Protein AF-A0A438CCK6-F1 (afdb_monomer_lite)

pLDDT: mean 87.83, std 14.02, range [34.91, 97.75]

Organism: Vitis vinifera (NCBI:txid29760)

Foldseek 3Di:
DDDDPPDPPCPVVVVVVVVVVVVVVVVVVVVVVVVVVVVVVVLVVDPVSVVLVVVQFDDWDWDDDPPDRDIDTHTDGPDCPPVNSVVRCCVPPCVVPNDDPDDDDDDDD

Radius of gyration: 23.57 Å; chains: 1; bounding box: 80×26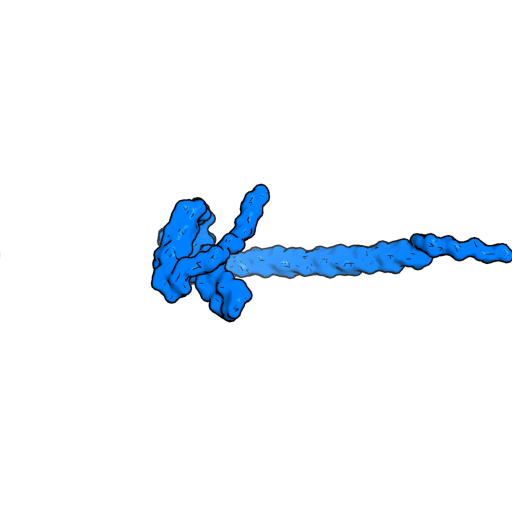×36 Å

InterPro domains:
  IPR012337 Ribonuclease H-like superfamily [SSF53098] (46-108)
  IPR036397 Ribonuclease H superfamily [G3DSA:3.30.420.10] (41-109)

Secondary structure (DSSP, 8-state):
-----TTSTTHHHHHHHHHHHHHHHHHHHHHHHHHHHHHHHHHHH-HHHHHHHHTTEEEEEEEE-TTSS-EEEEEEESS--HHHHHHHIIIIIIHHH---S----PPP-

Sequence (109 aa):
MWIHRADMYNQVANALSWKELTEFVGSLSRVVAYLIVRVKQEALQDFAYNKLVEQGYQSVLVVVGRFSKYAVFILAPHECFVEEAARLFFSKVVKHFGIPEDVVSDKDS

Struc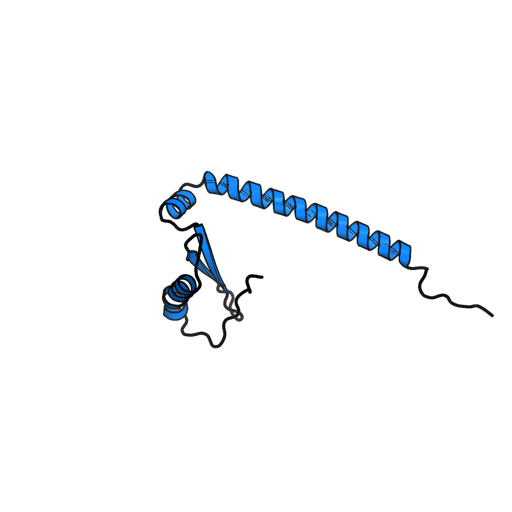ture (mmCIF, N/CA/C/O backbone):
data_AF-A0A438CCK6-F1
#
_entry.id   AF-A0A438CCK6-F1
#
loop_
_atom_site.group_PDB
_atom_site.id
_atom_site.type_symbol
_atom_site.label_atom_id
_atom_site.label_alt_id
_atom_site.label_comp_id
_atom_site.label_asym_id
_atom_site.label_entity_id
_atom_site.label_seq_id
_atom_site.pdbx_PDB_ins_code
_atom_site.Cartn_x
_atom_site.Cartn_y
_atom_site.Cartn_z
_atom_site.occupancy
_atom_site.B_iso_or_equiv
_atom_site.auth_seq_id
_atom_site.auth_comp_id
_atom_site.auth_asym_id
_atom_site.auth_atom_id
_atom_site.pdbx_PDB_model_num
ATOM 1 N N . MET A 1 1 ? 65.109 -4.412 -4.271 1.00 40.16 1 MET A N 1
ATOM 2 C CA . MET A 1 1 ? 64.060 -5.394 -3.932 1.00 40.16 1 MET A CA 1
ATOM 3 C C . MET A 1 1 ? 63.041 -4.688 -3.049 1.00 40.16 1 MET A C 1
ATOM 5 O O . MET A 1 1 ? 63.305 -4.506 -1.872 1.00 40.16 1 MET A O 1
ATOM 9 N N . TRP A 1 2 ? 61.947 -4.197 -3.634 1.00 34.91 2 TRP A N 1
ATOM 10 C CA . TRP A 1 2 ? 60.827 -3.584 -2.912 1.00 34.91 2 TRP A CA 1
ATOM 11 C C . TRP A 1 2 ? 59.600 -4.456 -3.165 1.00 34.91 2 TRP A C 1
ATOM 13 O O . TRP A 1 2 ? 59.241 -4.676 -4.318 1.00 34.91 2 TRP A O 1
ATOM 23 N N . ILE A 1 3 ? 59.009 -5.008 -2.106 1.00 46.62 3 ILE A N 1
ATOM 24 C CA . ILE A 1 3 ? 57.815 -5.853 -2.200 1.00 46.62 3 ILE A CA 1
ATOM 25 C C . ILE A 1 3 ? 56.599 -4.954 -1.976 1.00 46.62 3 ILE A C 1
ATOM 27 O O . ILE A 1 3 ? 56.407 -4.427 -0.880 1.00 46.62 3 ILE A O 1
ATOM 31 N N . HIS A 1 4 ? 55.784 -4.770 -3.012 1.00 46.66 4 HIS A N 1
ATOM 32 C CA . HIS A 1 4 ? 54.526 -4.036 -2.921 1.00 46.66 4 HIS A CA 1
ATOM 33 C C . HIS A 1 4 ? 53.466 -4.953 -2.286 1.00 46.66 4 HIS A C 1
ATOM 35 O O . HIS A 1 4 ? 52.977 -5.876 -2.931 1.00 46.66 4 HIS A O 1
ATOM 41 N N . ARG A 1 5 ? 53.112 -4.727 -1.013 1.00 53.38 5 ARG A N 1
ATOM 42 C CA . ARG A 1 5 ? 51.916 -5.333 -0.398 1.00 53.38 5 ARG A CA 1
ATOM 43 C C . ARG A 1 5 ? 50.702 -4.457 -0.708 1.00 53.38 5 ARG A C 1
ATOM 45 O O . ARG A 1 5 ? 50.386 -3.541 0.047 1.00 53.38 5 ARG A O 1
ATOM 52 N N . ALA A 1 6 ? 50.060 -4.703 -1.846 1.00 52.44 6 ALA A N 1
ATOM 53 C CA . ALA A 1 6 ? 48.694 -4.242 -2.077 1.00 52.44 6 ALA A CA 1
ATOM 54 C C . ALA A 1 6 ? 47.780 -5.064 -1.154 1.00 52.44 6 ALA A C 1
ATOM 56 O O . ALA A 1 6 ? 47.882 -6.280 -1.207 1.00 52.44 6 ALA A O 1
ATOM 57 N N . ASP A 1 7 ? 47.060 -4.408 -0.231 1.00 55.75 7 ASP A N 1
ATOM 58 C CA . ASP A 1 7 ? 45.849 -4.889 0.493 1.00 55.75 7 ASP A CA 1
ATOM 59 C C . ASP A 1 7 ? 45.739 -4.362 1.939 1.00 55.75 7 ASP A C 1
ATOM 61 O O . ASP A 1 7 ? 44.665 -4.403 2.540 1.00 55.75 7 ASP A O 1
ATOM 65 N N . MET A 1 8 ? 46.809 -3.809 2.527 1.00 54.22 8 MET A N 1
ATOM 66 C CA . MET A 1 8 ? 46.763 -3.294 3.912 1.00 54.22 8 MET A CA 1
ATOM 67 C C . MET A 1 8 ? 46.449 -1.796 4.029 1.00 54.22 8 MET A C 1
ATOM 69 O O . MET A 1 8 ? 45.893 -1.368 5.037 1.00 54.22 8 MET A O 1
ATOM 73 N N . TYR A 1 9 ? 46.757 -0.994 3.007 1.00 55.47 9 TYR A N 1
ATOM 74 C CA . TYR A 1 9 ? 46.634 0.469 3.081 1.00 55.47 9 TYR A CA 1
ATOM 75 C C . TYR A 1 9 ? 45.185 0.989 3.107 1.00 55.47 9 TYR A C 1
ATOM 77 O O . TYR A 1 9 ? 44.946 2.079 3.615 1.00 55.47 9 TYR A O 1
ATOM 85 N N . ASN A 1 10 ? 44.205 0.196 2.659 1.00 65.44 10 ASN A N 1
ATOM 86 C CA . ASN A 1 10 ? 42.807 0.634 2.549 1.00 65.44 10 ASN A CA 1
ATOM 87 C C . ASN A 1 10 ? 41.884 0.053 3.630 1.00 65.44 10 ASN A C 1
ATOM 89 O O . ASN A 1 10 ? 40.690 0.328 3.615 1.00 65.44 10 ASN A O 1
ATOM 93 N N . GLN A 1 11 ? 42.396 -0.727 4.589 1.00 74.38 11 GLN A N 1
ATOM 94 C CA . GLN A 1 11 ? 41.542 -1.349 5.613 1.00 74.38 11 GLN A CA 1
ATOM 95 C C . GLN A 1 11 ? 40.922 -0.314 6.557 1.00 74.38 11 GLN A C 1
ATOM 97 O O . GLN A 1 11 ? 39.734 -0.390 6.857 1.00 74.38 11 GLN A O 1
ATOM 102 N N . VAL A 1 12 ? 41.702 0.687 6.975 1.00 72.56 12 VAL A N 1
ATOM 103 C CA . VAL A 1 12 ? 41.219 1.775 7.840 1.00 72.56 12 VAL A CA 1
ATOM 104 C C . VAL A 1 12 ? 40.240 2.676 7.086 1.00 72.56 12 VAL A C 1
ATOM 106 O O . VAL A 1 12 ? 39.195 3.020 7.629 1.00 72.56 12 VAL A O 1
ATOM 109 N N . ALA A 1 13 ? 40.532 2.997 5.820 1.00 73.38 13 ALA A N 1
ATOM 110 C CA . ALA A 1 13 ? 39.633 3.767 4.960 1.00 73.38 13 ALA A CA 1
ATOM 111 C C . ALA A 1 13 ? 38.299 3.034 4.723 1.00 73.38 13 ALA A C 1
ATOM 113 O O . ALA A 1 13 ? 37.235 3.633 4.856 1.00 73.38 13 ALA A O 1
ATOM 114 N N . ASN A 1 14 ? 38.344 1.722 4.470 1.00 81.00 14 ASN A N 1
ATOM 115 C CA . ASN A 1 14 ? 37.147 0.893 4.343 1.00 81.00 14 ASN A CA 1
ATOM 116 C C . ASN A 1 14 ? 36.365 0.838 5.664 1.00 81.00 14 ASN A C 1
ATOM 118 O O . ASN A 1 14 ? 35.153 1.017 5.653 1.00 81.00 14 ASN A O 1
ATOM 122 N N . ALA A 1 15 ? 37.028 0.629 6.806 1.00 80.06 15 ALA A N 1
ATOM 123 C CA . ALA A 1 15 ? 36.367 0.583 8.113 1.00 80.06 15 ALA A CA 1
ATOM 124 C C . ALA A 1 15 ? 35.697 1.918 8.485 1.00 80.06 15 ALA A C 1
ATOM 126 O O . ALA A 1 15 ? 34.586 1.919 9.015 1.00 80.06 15 ALA A O 1
ATOM 127 N N . LEU A 1 16 ? 36.343 3.048 8.175 1.00 81.12 16 LEU A N 1
ATOM 128 C CA . LEU A 1 16 ? 35.767 4.387 8.331 1.00 81.12 16 LEU A CA 1
ATOM 129 C C . LEU A 1 16 ? 34.539 4.568 7.432 1.00 81.12 16 LEU A C 1
ATOM 131 O O . LEU A 1 16 ? 33.485 4.943 7.935 1.00 81.12 16 LEU A O 1
ATOM 135 N N . SER A 1 17 ? 34.633 4.196 6.152 1.00 88.81 17 SER A N 1
ATOM 136 C CA . SER A 1 17 ? 33.505 4.255 5.213 1.00 88.81 17 SER A CA 1
ATOM 137 C C . SER A 1 17 ? 32.318 3.394 5.669 1.00 88.81 17 SER A C 1
ATOM 139 O O . SER A 1 17 ? 31.174 3.845 5.649 1.00 88.81 17 SER A O 1
ATOM 141 N N . TRP A 1 18 ? 32.565 2.178 6.165 1.00 87.25 18 TRP A N 1
ATOM 142 C CA . TRP A 1 18 ? 31.513 1.317 6.717 1.00 87.25 18 TRP A CA 1
ATOM 143 C C . TRP A 1 18 ? 30.879 1.888 7.986 1.00 87.25 18 TRP A C 1
ATOM 145 O O . TRP A 1 18 ? 29.669 1.750 8.181 1.00 87.25 18 TRP A O 1
ATOM 155 N N . LYS A 1 19 ? 31.666 2.539 8.847 1.00 92.06 19 LYS A N 1
ATOM 156 C CA . LYS A 1 19 ? 31.151 3.212 10.043 1.00 92.06 19 LYS A CA 1
ATOM 157 C C . LYS A 1 19 ? 30.233 4.376 9.665 1.00 92.06 19 LYS A C 1
ATOM 159 O O . LYS A 1 19 ? 29.123 4.444 10.182 1.00 92.06 19 LYS A O 1
ATOM 164 N N . GLU A 1 20 ? 30.653 5.221 8.726 1.00 92.88 20 GLU A N 1
ATOM 165 C CA . GLU A 1 20 ? 29.844 6.329 8.201 1.00 92.88 20 GLU A CA 1
ATOM 166 C C . GLU A 1 20 ? 28.539 5.824 7.568 1.00 92.88 20 GLU A C 1
ATOM 168 O O . GLU A 1 20 ? 27.463 6.340 7.872 1.00 92.88 20 GLU A O 1
ATOM 173 N N . LEU A 1 21 ? 28.603 4.761 6.755 1.00 93.62 21 LEU A N 1
ATOM 174 C CA . LEU A 1 21 ? 27.414 4.116 6.188 1.00 93.62 21 LEU A CA 1
ATOM 175 C C . LEU A 1 21 ? 26.477 3.585 7.276 1.00 93.62 21 LEU A C 1
ATOM 177 O O . LEU A 1 21 ? 25.264 3.760 7.184 1.00 93.62 21 LEU A O 1
ATOM 181 N N . THR A 1 22 ? 27.021 2.964 8.322 1.00 94.31 22 THR A N 1
ATOM 182 C CA . THR A 1 22 ? 26.226 2.417 9.429 1.00 94.31 22 THR A CA 1
ATOM 183 C C . THR A 1 22 ? 25.557 3.528 10.239 1.00 94.31 22 THR A C 1
ATOM 185 O O . THR A 1 22 ? 24.381 3.419 10.580 1.00 94.31 22 THR A O 1
ATOM 188 N N . GLU A 1 23 ? 26.265 4.625 10.516 1.00 95.62 23 GLU A N 1
ATOM 189 C CA . GLU A 1 23 ? 25.711 5.801 11.198 1.00 95.62 23 GLU A CA 1
ATOM 190 C C . GLU A 1 23 ? 24.618 6.481 10.363 1.00 95.62 23 GLU A C 1
ATOM 192 O O . GLU A 1 23 ? 23.572 6.872 10.897 1.00 95.62 23 GLU A O 1
ATOM 197 N N . PHE A 1 24 ? 24.819 6.568 9.047 1.00 95.31 24 PHE A N 1
ATOM 198 C CA . PHE A 1 24 ? 23.831 7.095 8.113 1.00 95.31 24 PHE A CA 1
ATOM 199 C C . PHE A 1 24 ? 22.577 6.219 8.063 1.00 95.31 24 PHE A C 1
ATOM 201 O O . PHE A 1 24 ? 21.468 6.718 8.265 1.00 95.31 24 PHE A O 1
ATOM 208 N N . VAL A 1 25 ? 22.738 4.906 7.876 1.00 96.38 25 VAL A N 1
ATOM 209 C CA . VAL A 1 25 ? 21.629 3.940 7.883 1.00 96.38 25 VAL A CA 1
ATOM 210 C C . VAL A 1 25 ? 20.909 3.953 9.230 1.00 96.38 25 VAL A C 1
ATOM 212 O O . VAL A 1 25 ? 19.679 3.938 9.262 1.00 96.38 25 VAL A O 1
ATOM 215 N N . GLY A 1 26 ? 21.636 4.046 10.345 1.00 96.88 26 GLY A N 1
ATOM 216 C CA . GLY A 1 26 ? 21.052 4.162 11.681 1.00 96.88 26 GLY A CA 1
ATOM 217 C C . GLY A 1 26 ? 20.230 5.442 11.850 1.00 96.88 26 GLY A C 1
ATOM 218 O O . GLY A 1 26 ? 19.109 5.403 12.361 1.00 96.88 26 GLY A O 1
ATOM 219 N N . SER A 1 27 ? 20.741 6.573 11.363 1.00 96.69 27 SER A N 1
ATOM 220 C CA . SER A 1 27 ? 20.024 7.852 11.373 1.00 96.69 27 SER A CA 1
ATOM 221 C C . SER A 1 27 ? 18.767 7.805 10.504 1.00 96.69 27 SER A C 1
ATOM 223 O O . SER A 1 27 ? 17.692 8.191 10.966 1.00 96.69 27 SER A O 1
ATOM 225 N N . LEU A 1 28 ? 18.862 7.257 9.288 1.00 97.12 28 LEU A N 1
ATOM 226 C CA . LEU A 1 28 ? 17.708 7.044 8.414 1.00 97.12 28 LEU A CA 1
ATOM 227 C C . LEU A 1 28 ? 16.674 6.121 9.057 1.00 97.12 28 LEU A C 1
ATOM 229 O O . LEU A 1 28 ? 15.490 6.441 9.057 1.00 97.12 28 LEU A O 1
ATOM 233 N N . SER A 1 29 ? 17.112 5.020 9.665 1.00 97.12 29 SER A N 1
ATOM 234 C CA . SER A 1 29 ? 16.224 4.064 10.334 1.00 97.12 29 SER A CA 1
ATOM 235 C C . SER A 1 29 ? 15.428 4.732 11.454 1.00 97.12 29 SER A C 1
ATOM 237 O O . SER A 1 29 ? 14.230 4.492 11.591 1.00 97.12 29 SER A O 1
ATOM 239 N N . ARG A 1 30 ? 16.057 5.636 12.219 1.00 97.75 30 ARG A N 1
ATOM 240 C CA . ARG A 1 30 ? 15.370 6.430 13.250 1.00 97.75 30 ARG A CA 1
ATOM 241 C C . ARG A 1 30 ? 14.335 7.375 12.653 1.00 97.75 30 ARG A C 1
ATOM 243 O O . ARG A 1 30 ? 13.235 7.462 13.191 1.00 97.75 30 ARG A O 1
ATOM 250 N N . VAL A 1 31 ? 14.669 8.067 11.564 1.00 97.31 31 VAL A N 1
ATOM 251 C CA . VAL A 1 31 ? 13.728 8.962 10.871 1.00 97.31 31 VAL A CA 1
ATOM 252 C C . VAL A 1 31 ? 12.540 8.172 10.329 1.00 97.31 31 VAL A C 1
ATOM 254 O O 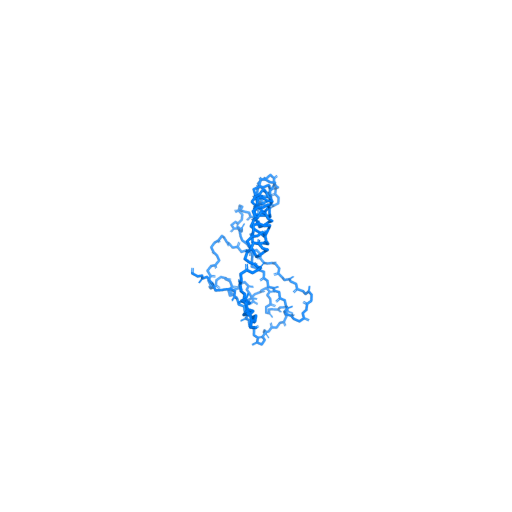. VAL A 1 31 ? 11.401 8.560 10.566 1.00 97.31 31 VAL A O 1
ATOM 257 N N . VAL A 1 32 ? 12.783 7.035 9.674 1.00 97.00 32 VAL A N 1
ATOM 258 C CA . VAL A 1 32 ? 11.727 6.159 9.149 1.00 97.00 32 VAL A CA 1
ATOM 259 C C . VAL A 1 32 ? 10.833 5.652 10.277 1.00 97.00 32 VAL A C 1
ATOM 261 O O . VAL A 1 32 ? 9.617 5.810 10.203 1.00 97.00 32 VAL A O 1
ATOM 264 N N . ALA A 1 33 ? 11.411 5.114 11.354 1.00 97.25 33 ALA A N 1
ATOM 265 C CA . ALA A 1 33 ? 10.644 4.635 12.501 1.00 97.25 33 ALA A CA 1
ATOM 266 C C . ALA A 1 33 ? 9.810 5.758 13.139 1.00 97.25 33 ALA A C 1
ATOM 268 O O . ALA A 1 33 ? 8.628 5.567 13.429 1.00 97.25 33 ALA A O 1
ATOM 269 N N . TYR A 1 34 ? 10.398 6.945 13.306 1.00 97.12 34 TYR A N 1
ATOM 270 C CA . TYR A 1 34 ? 9.695 8.118 13.815 1.00 97.12 34 TYR A CA 1
ATOM 271 C C . TYR A 1 34 ? 8.512 8.499 12.920 1.00 97.12 34 TYR A C 1
ATOM 273 O O . TYR A 1 34 ? 7.398 8.672 13.416 1.00 97.12 34 TYR A O 1
ATOM 281 N N . LEU A 1 35 ? 8.728 8.587 11.605 1.00 97.25 35 LEU A N 1
ATOM 282 C CA . LEU A 1 35 ? 7.680 8.935 10.649 1.00 97.25 35 LEU A CA 1
ATOM 283 C C . LEU A 1 35 ? 6.554 7.901 10.647 1.00 97.25 35 LEU A C 1
ATOM 285 O O . LEU A 1 35 ? 5.394 8.293 10.673 1.00 97.25 35 LEU A O 1
ATOM 289 N N . ILE A 1 36 ? 6.868 6.604 10.698 1.00 94.94 36 ILE A N 1
ATOM 290 C CA . ILE A 1 36 ? 5.859 5.539 10.789 1.00 94.94 36 ILE A CA 1
ATOM 291 C C . ILE A 1 36 ? 4.966 5.743 12.014 1.00 94.94 36 ILE A C 1
ATOM 293 O O . ILE A 1 36 ? 3.741 5.694 11.900 1.00 94.94 36 ILE A O 1
ATOM 297 N N . VAL A 1 37 ? 5.563 5.986 13.183 1.00 96.25 37 VAL A N 1
ATOM 298 C CA . VAL A 1 37 ? 4.801 6.212 14.418 1.00 96.25 37 VAL A CA 1
ATOM 299 C C . VAL A 1 37 ? 3.934 7.462 14.294 1.00 96.25 37 VAL A C 1
ATOM 301 O O . VAL A 1 37 ? 2.752 7.417 14.628 1.00 96.25 37 VAL A O 1
ATOM 304 N N . ARG A 1 38 ? 4.491 8.566 13.785 1.00 96.38 38 ARG A N 1
ATOM 305 C CA . ARG A 1 38 ? 3.753 9.824 13.634 1.00 96.38 38 ARG A CA 1
ATOM 306 C C . ARG A 1 38 ? 2.595 9.694 12.657 1.00 96.38 38 ARG A C 1
ATOM 308 O O . ARG A 1 38 ? 1.484 10.032 13.031 1.00 96.38 38 ARG A O 1
ATOM 315 N N . VAL A 1 39 ? 2.822 9.149 11.465 1.00 95.31 39 VAL A N 1
ATOM 316 C CA . VAL A 1 39 ? 1.768 8.954 10.457 1.00 95.31 39 VAL A CA 1
ATOM 317 C C . VAL A 1 39 ? 0.631 8.102 11.016 1.00 95.31 39 VAL A C 1
ATOM 319 O O . VAL A 1 39 ? -0.528 8.460 10.841 1.00 95.31 39 VAL A O 1
ATOM 322 N N . LYS A 1 40 ? 0.940 7.021 11.746 1.00 92.44 40 LYS A N 1
ATOM 323 C CA . LYS A 1 40 ? -0.091 6.195 12.393 1.00 92.44 40 LYS A CA 1
ATOM 324 C C . LYS A 1 40 ? -0.908 6.977 13.425 1.00 92.44 40 LYS A C 1
ATOM 326 O O . LYS A 1 40 ? -2.120 6.818 13.470 1.00 92.44 40 LYS A O 1
ATOM 331 N N . GLN A 1 41 ? -0.265 7.813 14.239 1.00 95.50 41 GLN A N 1
ATOM 332 C CA . GLN A 1 41 ? -0.959 8.633 15.238 1.00 95.50 41 GLN A CA 1
ATOM 333 C C . GLN A 1 41 ? -1.876 9.675 14.592 1.00 95.50 41 GLN A C 1
ATOM 335 O O . GLN A 1 41 ? -3.031 9.787 14.988 1.00 95.50 41 GLN A O 1
ATOM 340 N N . GLU A 1 42 ? -1.388 10.392 13.577 1.00 95.31 42 GLU A N 1
ATOM 341 C CA . GLU A 1 42 ? -2.204 11.378 12.858 1.00 95.31 42 GLU A CA 1
ATOM 342 C C . GLU A 1 42 ? -3.378 10.695 12.129 1.00 95.31 42 GLU A C 1
ATOM 344 O O . GLU A 1 42 ? -4.501 11.188 12.174 1.00 95.31 42 GLU A O 1
ATOM 349 N N . ALA A 1 43 ? -3.161 9.515 11.531 1.00 92.81 43 ALA A N 1
ATOM 350 C CA . ALA A 1 43 ? -4.221 8.749 10.870 1.00 92.81 43 ALA A CA 1
ATOM 351 C C . ALA A 1 43 ? -5.340 8.323 11.836 1.00 92.81 43 ALA A C 1
ATOM 353 O O . ALA A 1 43 ? -6.511 8.392 11.478 1.00 92.81 43 ALA A O 1
ATOM 354 N N . LEU A 1 44 ? -5.012 7.940 13.076 1.00 92.81 44 LEU A N 1
ATOM 355 C CA . LEU A 1 44 ? -6.017 7.594 14.092 1.00 92.81 44 LEU A CA 1
ATOM 356 C C . LEU A 1 44 ? -6.889 8.786 14.514 1.00 92.81 44 LEU A C 1
ATOM 358 O O . LEU A 1 44 ? -7.992 8.577 15.012 1.00 92.81 44 LEU A O 1
ATOM 362 N N . GLN A 1 45 ? -6.423 10.021 14.320 1.00 95.12 45 GLN A N 1
ATOM 363 C CA . GLN A 1 45 ? -7.221 11.227 14.561 1.00 95.12 45 GLN A CA 1
ATOM 364 C C . GLN A 1 45 ? -8.031 11.652 13.326 1.00 95.12 45 GLN A C 1
ATOM 366 O O . GLN A 1 45 ? -8.909 12.509 13.430 1.00 95.12 45 GLN A O 1
ATOM 371 N N . ASP A 1 46 ? -7.770 11.063 12.158 1.00 96.06 46 ASP A N 1
ATOM 372 C CA . ASP A 1 46 ? -8.438 11.420 10.913 1.00 96.06 46 ASP A CA 1
ATOM 373 C C . ASP A 1 46 ? -9.804 10.725 10.788 1.00 96.06 46 ASP A C 1
ATOM 375 O O . ASP A 1 46 ? -9.936 9.499 10.824 1.00 96.06 46 ASP A O 1
ATOM 379 N N . PHE A 1 47 ? -10.861 11.522 10.631 1.00 96.31 47 PHE A N 1
ATOM 380 C CA . PHE A 1 47 ? -12.230 11.009 10.544 1.00 96.31 47 PHE A CA 1
ATOM 381 C C . PHE A 1 47 ? -12.469 10.165 9.284 1.00 96.31 47 PHE A C 1
ATOM 383 O O . PHE A 1 47 ? -13.193 9.169 9.336 1.00 96.31 47 PHE A O 1
ATOM 390 N N . ALA A 1 48 ? -11.879 10.542 8.145 1.00 94.81 48 ALA A N 1
ATOM 391 C CA . ALA A 1 48 ? -12.080 9.818 6.895 1.00 94.81 48 ALA A CA 1
ATOM 392 C C . ALA A 1 48 ? -11.408 8.442 6.951 1.00 94.81 48 ALA A C 1
ATOM 394 O O . ALA A 1 48 ? -12.032 7.449 6.581 1.00 94.81 48 ALA A O 1
ATOM 395 N N . TYR A 1 49 ? -10.185 8.374 7.476 1.00 93.62 49 TYR A N 1
ATOM 396 C CA . TYR A 1 49 ? -9.471 7.129 7.732 1.00 93.62 49 TYR A CA 1
ATOM 397 C C . TYR A 1 49 ? -10.271 6.212 8.660 1.00 93.62 49 TYR A C 1
ATOM 399 O O . TYR A 1 49 ? -10.544 5.068 8.300 1.00 93.62 49 TYR A O 1
ATOM 407 N N 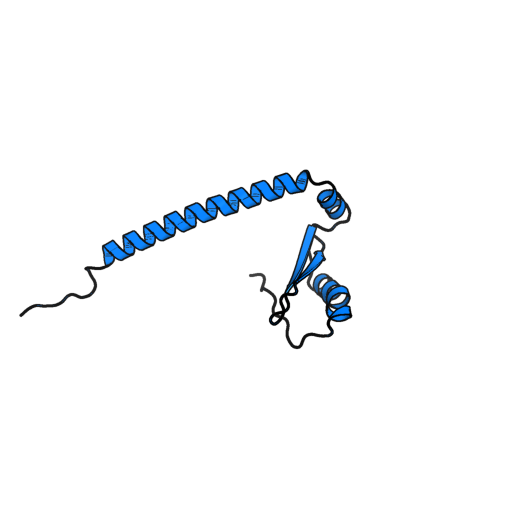. ASN A 1 50 ? -10.727 6.722 9.808 1.00 95.00 50 ASN A N 1
ATOM 408 C CA . ASN A 1 50 ? -11.493 5.922 10.766 1.00 95.00 50 ASN A CA 1
ATOM 409 C C . ASN A 1 50 ? -12.788 5.366 10.161 1.00 95.00 50 ASN A C 1
ATOM 411 O O . ASN A 1 50 ? -13.097 4.191 10.345 1.00 95.00 50 ASN A O 1
ATOM 415 N N . LYS A 1 51 ? -13.493 6.156 9.344 1.00 95.75 51 LYS A N 1
ATOM 416 C CA . LYS A 1 51 ? -14.678 5.681 8.619 1.00 95.75 51 LYS A CA 1
ATOM 417 C C . LYS A 1 51 ? -14.362 4.527 7.659 1.00 95.75 51 LYS A C 1
ATOM 419 O O . LYS A 1 51 ? -15.170 3.613 7.515 1.00 95.75 51 LYS A O 1
ATOM 424 N N . LEU A 1 52 ? -13.215 4.558 6.979 1.00 94.56 52 LEU A N 1
ATOM 425 C CA . LEU A 1 52 ? -12.791 3.463 6.097 1.00 94.56 52 LEU A CA 1
ATOM 426 C C . LEU A 1 52 ? -12.459 2.196 6.894 1.00 94.56 52 LEU A C 1
ATOM 428 O O . LEU A 1 52 ? -12.853 1.101 6.490 1.00 94.56 52 LEU A O 1
ATOM 432 N N . VAL A 1 53 ? -11.806 2.357 8.045 1.00 93.00 53 VAL A N 1
ATOM 433 C CA . VAL A 1 53 ? -11.498 1.259 8.970 1.00 93.00 53 VAL A CA 1
ATOM 434 C C . VAL A 1 53 ? -12.777 0.618 9.513 1.00 93.00 53 VAL A C 1
ATOM 436 O O . VAL A 1 53 ? -12.878 -0.607 9.520 1.00 93.00 53 VAL A O 1
ATOM 439 N N . GLU A 1 54 ? -13.779 1.414 9.895 1.00 94.12 54 GLU A N 1
ATOM 440 C CA . GLU A 1 54 ? -15.107 0.934 10.317 1.00 94.12 54 GLU A CA 1
ATOM 441 C C . GLU A 1 54 ? -15.836 0.157 9.210 1.00 94.12 54 GLU A C 1
ATOM 443 O O . GLU A 1 54 ? -16.579 -0.782 9.488 1.00 94.12 54 GLU A O 1
ATOM 448 N N . GLN A 1 55 ? -15.601 0.512 7.944 1.00 94.38 55 GLN A N 1
ATOM 449 C CA . GLN A 1 55 ? -16.116 -0.212 6.777 1.00 94.38 55 GLN A CA 1
ATOM 450 C C . GLN A 1 55 ? -15.319 -1.487 6.447 1.00 94.38 55 GLN A C 1
ATOM 452 O O . GLN A 1 55 ? -15.677 -2.197 5.507 1.00 94.38 55 GLN A O 1
ATOM 457 N N . GLY A 1 56 ? -14.259 -1.785 7.203 1.00 93.19 56 GLY A N 1
ATOM 458 C CA . GLY A 1 56 ? -13.431 -2.979 7.043 1.00 93.19 56 GLY A CA 1
ATOM 459 C C . GLY A 1 56 ? -12.225 -2.813 6.115 1.00 93.19 56 GLY A C 1
ATOM 460 O O . GLY A 1 56 ? -11.540 -3.798 5.844 1.00 93.19 56 GLY A O 1
ATOM 461 N N . TYR A 1 57 ? -11.928 -1.600 5.637 1.00 93.44 57 TYR A N 1
ATOM 462 C CA . TYR A 1 57 ? -10.755 -1.334 4.802 1.00 93.44 57 TYR A CA 1
ATOM 463 C C . TYR A 1 57 ? -9.569 -0.905 5.664 1.00 93.44 57 TYR A C 1
ATOM 465 O O . TYR A 1 57 ? -9.622 0.115 6.346 1.00 93.44 57 TYR A O 1
ATOM 473 N N . GLN A 1 58 ? -8.488 -1.681 5.627 1.00 90.25 58 GLN A N 1
ATOM 474 C CA . GLN A 1 58 ? -7.294 -1.443 6.452 1.00 90.25 58 GLN A CA 1
ATOM 475 C C . GLN A 1 58 ? -5.985 -1.568 5.665 1.00 90.25 58 GLN A C 1
ATOM 477 O O . GLN A 1 58 ? -4.913 -1.311 6.209 1.00 90.25 58 GLN A O 1
ATOM 482 N N . SER A 1 59 ? -6.057 -1.928 4.383 1.00 91.75 59 SER A N 1
ATOM 483 C CA . SER A 1 59 ? -4.912 -1.967 3.481 1.00 91.75 59 SER A CA 1
ATOM 484 C C . SER A 1 59 ? -5.254 -1.318 2.136 1.00 91.75 59 SER A C 1
ATOM 486 O O . SER A 1 59 ? -6.399 -0.939 1.863 1.00 91.75 59 SER A O 1
ATOM 488 N N . VAL A 1 60 ? -4.236 -1.145 1.295 1.00 93.31 60 VAL A N 1
ATOM 489 C CA . VAL A 1 60 ? -4.387 -0.606 -0.057 1.00 93.31 60 VAL A CA 1
ATOM 490 C C . VAL A 1 60 ? -3.634 -1.508 -1.025 1.00 93.31 60 VAL A C 1
ATOM 492 O O . VAL A 1 60 ? -2.422 -1.670 -0.905 1.00 93.31 60 VAL A O 1
ATOM 495 N N . LEU A 1 61 ? -4.339 -2.055 -2.014 1.00 94.81 61 LEU A N 1
ATOM 496 C CA . LEU A 1 61 ? -3.716 -2.692 -3.168 1.00 94.81 61 LEU A CA 1
ATOM 497 C C . LEU A 1 61 ? -3.269 -1.595 -4.137 1.00 94.81 61 LEU A C 1
ATOM 499 O O . LEU A 1 61 ? -4.091 -0.835 -4.659 1.00 94.81 61 LEU A O 1
ATOM 503 N N . VAL A 1 62 ? -1.960 -1.512 -4.365 1.00 95.00 62 VAL A N 1
ATOM 504 C CA . VAL A 1 62 ? -1.349 -0.520 -5.254 1.00 95.00 62 VAL A CA 1
ATOM 505 C C . VAL A 1 62 ? -0.931 -1.203 -6.547 1.00 95.00 62 VAL A C 1
ATOM 507 O O . VAL A 1 62 ? -0.127 -2.130 -6.534 1.00 95.00 62 VAL A O 1
ATOM 510 N N . VAL A 1 63 ? -1.455 -0.725 -7.673 1.00 94.94 63 VAL A N 1
ATOM 511 C CA . VAL A 1 63 ? -1.086 -1.216 -9.004 1.00 94.94 63 VAL A CA 1
ATOM 512 C C . VAL A 1 63 ? -0.417 -0.093 -9.772 1.00 94.94 63 VAL A C 1
ATOM 514 O O . VAL A 1 63 ? -1.031 0.942 -10.023 1.00 94.94 63 VAL A O 1
ATOM 517 N N . VAL A 1 64 ? 0.841 -0.296 -10.150 1.00 94.88 64 VAL A N 1
ATOM 518 C CA . VAL A 1 64 ? 1.650 0.699 -10.861 1.00 94.88 64 VAL A CA 1
ATOM 519 C C . VAL A 1 64 ? 1.900 0.212 -12.280 1.00 94.88 64 VAL A C 1
ATOM 521 O O . VAL A 1 64 ? 2.417 -0.884 -12.485 1.00 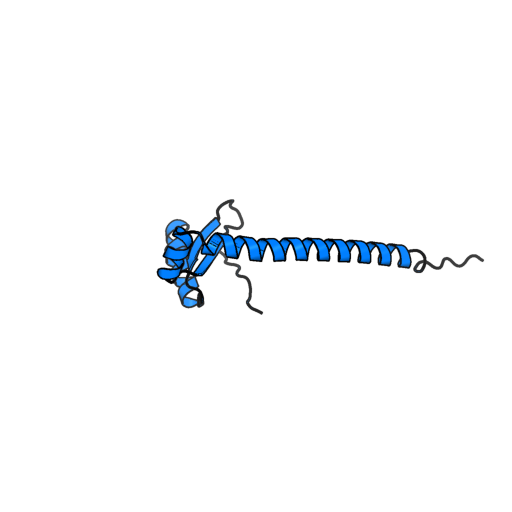94.88 64 VAL A O 1
ATOM 524 N N . GLY A 1 65 ? 1.544 1.020 -13.278 1.00 93.00 65 GLY A N 1
ATOM 525 C CA . GLY A 1 65 ? 1.809 0.668 -14.669 1.00 93.00 65 GLY A CA 1
ATOM 526 C C . GLY A 1 65 ? 3.279 0.890 -15.011 1.00 93.00 65 GLY A C 1
ATOM 527 O O . GLY A 1 65 ? 3.711 2.038 -15.063 1.00 93.00 65 GLY A O 1
ATOM 528 N N . ARG A 1 66 ? 4.027 -0.181 -15.308 1.00 90.19 66 ARG A N 1
ATOM 529 C CA . ARG A 1 66 ? 5.485 -0.163 -15.558 1.00 90.19 66 ARG A CA 1
ATOM 530 C C . ARG A 1 66 ? 5.956 0.909 -16.548 1.00 90.19 66 ARG A C 1
ATOM 532 O O . ARG A 1 66 ? 6.983 1.540 -16.323 1.00 90.19 66 ARG A O 1
ATOM 539 N N . PHE A 1 67 ? 5.220 1.105 -17.641 1.00 86.81 67 PHE A N 1
ATOM 540 C CA . PHE A 1 67 ? 5.566 2.057 -18.710 1.00 86.81 67 PHE A CA 1
ATOM 541 C C . PHE A 1 67 ? 4.753 3.351 -18.660 1.00 86.81 67 PHE A C 1
ATOM 543 O O . PHE A 1 67 ? 4.760 4.143 -19.600 1.00 86.81 67 PHE A O 1
ATOM 550 N N . SER A 1 68 ? 4.030 3.570 -17.568 1.00 84.00 68 SER A N 1
ATOM 551 C CA . SER A 1 68 ? 3.153 4.717 -17.401 1.00 84.00 68 SER A CA 1
ATOM 552 C C . SER A 1 68 ? 3.498 5.468 -16.121 1.00 84.00 68 SER A C 1
ATOM 554 O O . SER A 1 68 ? 4.167 4.947 -15.235 1.00 84.00 68 SER A O 1
ATOM 556 N N . LYS A 1 69 ? 2.999 6.696 -15.990 1.00 89.38 69 LYS A N 1
ATOM 557 C CA . LYS A 1 69 ? 3.034 7.423 -14.713 1.00 89.38 69 LYS A CA 1
ATOM 558 C C . LYS A 1 69 ? 1.789 7.152 -13.856 1.00 89.38 69 LYS A C 1
ATOM 560 O O . LYS A 1 69 ? 1.573 7.851 -12.872 1.00 89.38 69 LYS A O 1
ATOM 565 N N . TYR A 1 70 ? 0.952 6.187 -14.246 1.00 88.75 70 TYR A N 1
ATOM 566 C CA . TYR A 1 70 ? -0.294 5.882 -13.554 1.00 88.75 70 TYR A CA 1
ATOM 567 C C . TYR A 1 70 ? -0.073 4.863 -12.436 1.00 88.75 70 TYR A C 1
ATOM 569 O O . TYR A 1 70 ? 0.558 3.821 -12.626 1.00 88.75 70 TYR A O 1
ATOM 577 N N . ALA A 1 71 ? -0.662 5.169 -11.282 1.00 94.31 71 ALA A N 1
ATOM 578 C CA . ALA A 1 71 ? -0.849 4.247 -10.176 1.00 94.31 71 ALA A CA 1
ATOM 579 C C . ALA A 1 71 ? -2.336 4.220 -9.806 1.00 94.31 71 ALA A C 1
ATOM 581 O O . ALA A 1 71 ? -2.994 5.263 -9.768 1.00 94.31 71 ALA A O 1
ATOM 582 N N . VAL A 1 72 ? -2.860 3.028 -9.547 1.00 95.00 72 VAL A N 1
ATOM 583 C CA . VAL A 1 72 ? -4.226 2.811 -9.074 1.00 95.00 72 VAL A CA 1
ATOM 584 C C . VAL A 1 72 ? -4.146 2.348 -7.626 1.00 95.00 72 VAL A C 1
ATOM 586 O O . VAL A 1 72 ? -3.488 1.352 -7.329 1.00 95.00 72 VAL A O 1
ATOM 589 N N . PHE A 1 73 ? -4.819 3.073 -6.736 1.00 95.75 73 PHE A N 1
ATOM 590 C CA . PHE A 1 73 ? -4.923 2.751 -5.314 1.00 95.75 73 PHE A CA 1
ATOM 591 C C . PHE A 1 73 ? -6.315 2.192 -5.038 1.00 95.75 73 PHE A C 1
ATOM 593 O O . PHE A 1 73 ? -7.318 2.862 -5.291 1.00 95.75 73 PHE A O 1
ATOM 600 N N . ILE A 1 74 ? -6.385 0.957 -4.548 1.00 95.56 74 ILE A N 1
ATOM 601 C CA . ILE A 1 74 ? -7.644 0.255 -4.296 1.00 95.56 74 ILE A CA 1
ATOM 602 C C . ILE A 1 74 ? -7.716 -0.075 -2.812 1.00 95.56 74 ILE A C 1
ATOM 604 O O . ILE A 1 74 ? -6.833 -0.748 -2.290 1.00 95.56 74 ILE A O 1
ATOM 608 N N . LEU A 1 75 ? -8.773 0.382 -2.140 1.00 95.19 75 LEU A N 1
ATOM 609 C CA . LEU A 1 75 ? -9.033 -0.001 -0.755 1.00 95.19 75 LEU A CA 1
ATOM 610 C C . LEU A 1 75 ? -9.224 -1.513 -0.656 1.00 95.19 75 LEU A C 1
ATOM 612 O O . LEU A 1 75 ? -9.981 -2.101 -1.432 1.00 95.19 75 LEU A O 1
ATOM 616 N N . ALA A 1 76 ? -8.545 -2.114 0.310 1.00 94.69 76 ALA A N 1
ATOM 617 C CA . ALA A 1 76 ? -8.531 -3.544 0.537 1.00 94.69 76 ALA A CA 1
ATOM 618 C C . ALA A 1 76 ? -8.702 -3.852 2.040 1.00 94.69 76 ALA A C 1
ATOM 620 O O . ALA A 1 76 ? -8.408 -3.007 2.899 1.00 94.69 76 ALA A O 1
ATOM 621 N N . PRO A 1 77 ? -9.234 -5.035 2.383 1.00 91.88 77 PRO A N 1
ATOM 622 C CA . PRO A 1 77 ? -9.330 -5.476 3.771 1.00 91.88 77 PRO A CA 1
ATOM 623 C C . PRO A 1 77 ? -7.941 -5.675 4.394 1.00 91.88 77 PRO A C 1
ATOM 625 O O . PRO A 1 77 ? -6.939 -5.738 3.684 1.00 91.88 77 PRO A O 1
ATOM 628 N N . HIS A 1 78 ? -7.874 -5.768 5.724 1.00 83.88 78 HIS A N 1
ATOM 629 C CA . HIS A 1 78 ? -6.615 -5.996 6.453 1.00 83.88 78 HIS A CA 1
ATOM 630 C C . HIS A 1 78 ? -5.848 -7.212 5.926 1.00 83.88 78 HIS A C 1
ATOM 632 O O . HIS A 1 78 ? -4.668 -7.121 5.601 1.00 83.88 78 HIS A O 1
ATOM 638 N N . GLU A 1 79 ? -6.558 -8.329 5.790 1.00 82.44 79 GLU A N 1
ATOM 639 C CA . GLU A 1 79 ? -6.064 -9.549 5.168 1.00 82.44 79 GLU A CA 1
ATOM 640 C C . GLU A 1 79 ? -6.636 -9.617 3.756 1.00 82.44 79 GLU A C 1
ATOM 642 O O . GLU A 1 79 ? -7.789 -9.995 3.536 1.00 82.44 79 GLU A O 1
ATOM 647 N N . CYS A 1 80 ? -5.843 -9.173 2.786 1.00 81.94 80 CYS A N 1
ATOM 648 C CA . CYS A 1 80 ? -6.204 -9.268 1.380 1.00 81.94 80 CYS A CA 1
ATOM 649 C C . CYS A 1 80 ? -5.689 -10.599 0.829 1.00 81.94 80 CYS A C 1
ATOM 651 O O . CYS A 1 80 ? -4.585 -10.674 0.292 1.00 81.94 80 CYS A O 1
ATOM 653 N N . PHE A 1 81 ? -6.480 -11.661 0.998 1.00 87.06 81 PHE A N 1
ATOM 654 C CA . PHE A 1 81 ? -6.177 -12.958 0.393 1.00 87.06 81 PHE A CA 1
ATOM 655 C C . PHE A 1 81 ? -6.063 -12.843 -1.130 1.00 87.06 81 PHE A C 1
ATOM 657 O O . PHE A 1 81 ? -6.644 -11.947 -1.750 1.00 87.06 81 PHE A O 1
ATOM 664 N N . VAL A 1 82 ? -5.333 -13.778 -1.740 1.00 90.31 82 VAL A N 1
ATOM 665 C CA . VAL A 1 82 ? -5.034 -13.777 -3.179 1.00 90.31 82 VAL A CA 1
ATOM 666 C C . VAL A 1 82 ? -6.310 -13.691 -4.021 1.00 90.31 82 VAL A C 1
ATOM 668 O O . VAL A 1 82 ? -6.349 -12.966 -5.014 1.00 90.31 82 VAL A O 1
ATOM 671 N N . GLU A 1 83 ? -7.377 -14.369 -3.608 1.00 92.62 83 GLU A N 1
ATOM 672 C CA . GLU A 1 83 ? -8.674 -14.358 -4.281 1.00 92.62 83 GLU A CA 1
ATOM 673 C C . GLU A 1 83 ? -9.308 -12.964 -4.276 1.00 92.62 83 GLU A C 1
ATOM 675 O O . GLU A 1 83 ? -9.822 -12.504 -5.299 1.00 92.62 83 GLU A O 1
ATOM 680 N N . GLU A 1 84 ? -9.246 -12.269 -3.141 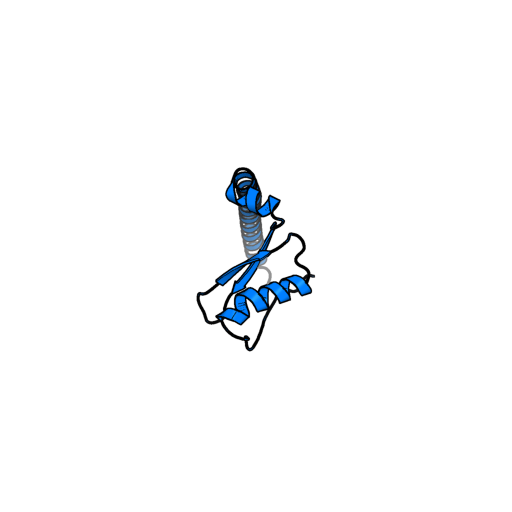1.00 93.06 84 GLU A N 1
ATOM 681 C CA . GLU A 1 84 ? -9.805 -10.928 -2.997 1.00 93.06 84 GLU A CA 1
ATOM 682 C C . GLU A 1 84 ? -8.948 -9.893 -3.731 1.00 93.06 84 GLU A C 1
ATOM 684 O O . GLU A 1 84 ? -9.486 -9.042 -4.443 1.00 93.06 84 GLU A O 1
ATOM 689 N N . ALA A 1 85 ? -7.620 -10.019 -3.667 1.00 93.44 85 ALA A N 1
ATOM 690 C CA . ALA A 1 85 ? -6.697 -9.201 -4.445 1.00 93.44 85 ALA A CA 1
ATOM 691 C C . ALA A 1 85 ? -6.949 -9.356 -5.953 1.00 93.44 85 ALA A C 1
ATOM 693 O O . ALA A 1 85 ? -7.054 -8.358 -6.669 1.00 93.44 85 ALA A O 1
ATOM 694 N N . ALA A 1 86 ? -7.132 -10.590 -6.435 1.00 94.75 86 ALA A N 1
ATOM 695 C CA . ALA A 1 86 ? -7.481 -10.865 -7.824 1.00 94.75 86 ALA A CA 1
ATOM 696 C C . ALA A 1 86 ? -8.844 -10.257 -8.184 1.00 94.75 86 ALA A C 1
ATOM 698 O O . ALA A 1 86 ? -8.967 -9.556 -9.191 1.00 94.75 86 ALA A O 1
ATOM 699 N N . ARG A 1 87 ? -9.869 -10.444 -7.344 1.00 95.94 87 ARG A N 1
ATOM 700 C CA . ARG A 1 87 ? -11.201 -9.859 -7.556 1.00 95.94 87 ARG A CA 1
ATOM 701 C C . ARG A 1 87 ? -11.137 -8.335 -7.669 1.00 95.94 87 ARG A C 1
ATOM 703 O O . ARG A 1 87 ? -11.746 -7.750 -8.573 1.00 95.94 87 ARG A O 1
ATOM 710 N N . LEU A 1 88 ? -10.395 -7.677 -6.780 1.00 96.00 88 LEU A N 1
ATOM 711 C CA . LEU A 1 88 ? -10.165 -6.233 -6.809 1.00 96.00 88 LEU A CA 1
ATOM 712 C C . LEU A 1 88 ? -9.403 -5.817 -8.072 1.00 96.00 88 LEU A C 1
ATOM 714 O O . LEU A 1 88 ? -9.832 -4.892 -8.762 1.00 96.00 88 LEU A O 1
ATOM 718 N N . PHE A 1 89 ? -8.343 -6.537 -8.434 1.00 95.62 89 PHE A N 1
ATOM 719 C CA . PHE A 1 89 ? -7.560 -6.280 -9.639 1.00 95.62 89 PHE A CA 1
ATOM 720 C C . PHE A 1 89 ? -8.417 -6.343 -10.909 1.00 95.62 89 PHE A C 1
ATOM 722 O O . PHE A 1 89 ? -8.466 -5.382 -11.681 1.00 95.62 89 PHE A O 1
ATOM 729 N N . PHE A 1 90 ? -9.172 -7.425 -11.105 1.00 96.06 90 PHE A N 1
ATOM 730 C CA . PHE A 1 90 ? -10.015 -7.581 -12.289 1.00 96.06 90 PHE A CA 1
ATOM 731 C C . PHE A 1 90 ? -11.151 -6.551 -12.332 1.00 96.06 90 PHE A C 1
ATOM 733 O O . PHE A 1 90 ? -11.415 -5.942 -13.372 1.00 96.06 90 PHE A O 1
ATOM 740 N N . SER A 1 91 ? -11.808 -6.303 -11.195 1.00 96.38 91 SER A N 1
ATOM 741 C CA . SER A 1 91 ? -12.964 -5.401 -11.145 1.00 96.38 91 SER A CA 1
ATOM 742 C C . SER A 1 91 ? -12.603 -3.914 -11.229 1.00 96.38 91 SER A C 1
ATOM 744 O O . SER A 1 91 ? -13.424 -3.120 -11.701 1.00 96.38 91 SER A O 1
ATOM 746 N N . LYS A 1 92 ? -11.406 -3.518 -10.774 1.00 95.12 92 LYS A N 1
ATOM 747 C CA . LYS A 1 92 ? -10.983 -2.111 -10.696 1.00 95.12 92 LYS A CA 1
ATOM 748 C C . LYS A 1 92 ? -9.924 -1.733 -11.723 1.00 95.12 92 LYS A C 1
ATOM 750 O O . LYS A 1 92 ? -9.992 -0.621 -12.235 1.00 95.12 92 LYS A O 1
ATOM 755 N N . VAL A 1 93 ? -8.989 -2.622 -12.052 1.00 94.88 93 VAL A N 1
ATOM 756 C CA . VAL A 1 93 ? -7.902 -2.336 -13.003 1.00 94.88 93 VAL A CA 1
ATOM 757 C C . VAL A 1 93 ? -8.256 -2.858 -14.384 1.00 94.88 93 VAL A C 1
ATOM 759 O O . VAL A 1 93 ? -8.421 -2.063 -15.307 1.00 94.88 93 VAL A O 1
ATOM 762 N N . VAL A 1 94 ? -8.456 -4.171 -14.523 1.00 95.38 94 VAL A N 1
ATOM 763 C CA . VAL A 1 94 ? -8.658 -4.802 -15.841 1.00 95.38 94 VAL A CA 1
ATOM 764 C C . VAL A 1 94 ? -9.880 -4.237 -16.554 1.00 95.38 94 VAL A C 1
ATOM 766 O O . VAL A 1 94 ? -9.833 -3.972 -17.752 1.00 95.38 94 VAL A O 1
ATOM 769 N N . LYS A 1 95 ? -10.954 -3.953 -15.809 1.00 94.94 95 LYS A N 1
ATOM 770 C CA . LYS A 1 95 ? -12.147 -3.283 -16.340 1.00 94.94 95 LYS A CA 1
ATOM 771 C C . LYS A 1 95 ? -11.845 -1.960 -17.069 1.00 94.94 95 LYS A C 1
ATOM 773 O O . LYS A 1 95 ? -12.554 -1.637 -18.016 1.00 94.94 95 LYS A O 1
ATOM 778 N N . HIS A 1 96 ? -10.855 -1.187 -16.620 1.00 92.31 96 HIS A N 1
ATOM 779 C CA . HIS A 1 96 ? -10.567 0.152 -17.154 1.00 92.31 96 HIS A CA 1
ATOM 780 C C . HIS A 1 96 ? -9.378 0.179 -18.118 1.00 92.31 96 HIS A C 1
ATOM 782 O O . HIS A 1 96 ? -9.382 0.974 -19.052 1.00 92.31 96 HIS A O 1
ATOM 788 N N . PHE A 1 97 ? -8.376 -0.674 -17.901 1.00 91.81 97 PHE A N 1
ATOM 789 C CA . PHE A 1 97 ? -7.116 -0.654 -18.655 1.00 91.81 97 PHE A CA 1
ATOM 790 C C . PHE A 1 97 ? -6.935 -1.861 -19.585 1.00 91.81 97 PHE A C 1
ATOM 792 O O . PHE A 1 97 ? -5.995 -1.884 -20.373 1.00 91.81 97 PHE A O 1
ATOM 799 N N . GLY A 1 98 ? -7.835 -2.845 -19.520 1.00 93.38 98 GLY A N 1
ATOM 800 C CA . GLY A 1 98 ? -7.678 -4.122 -20.206 1.00 93.38 98 GLY A CA 1
ATOM 801 C C . GLY A 1 98 ? -6.799 -5.103 -19.430 1.00 93.38 98 GLY A C 1
ATOM 802 O O . GLY A 1 98 ? -6.351 -4.836 -18.314 1.00 93.38 98 GLY A O 1
ATOM 803 N N . ILE A 1 99 ? -6.597 -6.283 -20.012 1.00 94.94 99 ILE A N 1
ATOM 804 C CA . ILE A 1 99 ? -5.760 -7.332 -19.423 1.00 94.94 99 ILE A CA 1
ATOM 805 C C . ILE A 1 99 ? -4.293 -6.973 -19.701 1.00 94.94 99 ILE A C 1
ATOM 807 O O . ILE A 1 99 ? -3.953 -6.776 -20.869 1.00 94.94 99 ILE A O 1
ATOM 811 N N . PRO A 1 100 ? -3.431 -6.862 -18.676 1.00 92.88 100 PRO A N 1
ATOM 812 C CA . PRO A 1 100 ? -2.008 -6.634 -18.900 1.00 92.88 100 PRO A CA 1
ATOM 813 C C . PRO A 1 100 ? -1.340 -7.880 -19.491 1.00 92.88 100 PRO A C 1
ATOM 815 O O . PRO A 1 100 ? -1.794 -9.003 -19.276 1.00 92.88 100 PRO A O 1
ATOM 818 N N . GLU A 1 101 ? -0.235 -7.677 -20.202 1.00 94.19 101 GLU A N 1
ATOM 819 C CA . GLU A 1 101 ? 0.583 -8.773 -20.730 1.00 94.19 101 GLU A CA 1
ATOM 820 C C . GLU A 1 101 ? 1.322 -9.520 -19.610 1.00 94.19 101 GLU A C 1
ATOM 822 O O . GLU A 1 101 ? 1.386 -10.749 -19.619 1.00 94.19 101 GLU A O 1
ATOM 827 N N . ASP A 1 102 ? 1.823 -8.785 -18.614 1.00 93.88 102 ASP A N 1
ATOM 828 C CA . ASP A 1 102 ? 2.494 -9.326 -17.440 1.00 93.88 102 ASP A CA 1
ATOM 829 C C . ASP A 1 102 ? 2.054 -8.629 -16.141 1.00 93.88 102 ASP A C 1
ATOM 831 O O . ASP A 1 102 ? 1.574 -7.494 -16.121 1.00 93.88 102 ASP A O 1
ATOM 835 N N . VAL A 1 103 ? 2.197 -9.343 -15.021 1.00 92.69 103 VAL A N 1
ATOM 836 C CA . VAL A 1 103 ? 2.005 -8.804 -13.670 1.00 92.69 103 VAL A CA 1
ATOM 837 C C . VAL A 1 103 ? 3.153 -9.294 -12.803 1.00 92.69 103 VAL A C 1
ATOM 839 O O . VAL A 1 103 ? 3.419 -10.493 -12.731 1.00 92.69 103 VAL A O 1
ATOM 842 N N . VAL A 1 104 ? 3.816 -8.361 -12.125 1.00 92.69 104 VAL A N 1
ATOM 843 C CA . VAL A 1 104 ? 4.846 -8.652 -11.126 1.00 92.69 104 VAL A CA 1
ATOM 844 C C . VAL A 1 104 ? 4.306 -8.224 -9.769 1.00 92.69 104 VAL A C 1
ATOM 846 O O . VAL A 1 104 ? 3.895 -7.078 -9.598 1.00 92.69 104 VAL A O 1
ATOM 849 N N . SER A 1 105 ? 4.291 -9.154 -8.821 1.00 89.88 105 SER A N 1
ATOM 850 C CA . SER A 1 105 ? 3.931 -8.908 -7.426 1.00 89.88 105 SER A CA 1
ATOM 851 C C . SER A 1 105 ? 5.136 -9.220 -6.546 1.00 89.88 105 SER A C 1
ATOM 853 O O . SER A 1 105 ? 5.981 -10.035 -6.931 1.00 89.88 105 SER A O 1
ATOM 855 N N . ASP A 1 106 ? 5.228 -8.551 -5.401 1.00 86.88 106 ASP A N 1
ATOM 856 C CA . ASP A 1 106 ? 6.205 -8.936 -4.390 1.00 86.88 106 ASP A CA 1
ATOM 857 C C . ASP A 1 106 ? 5.856 -10.328 -3.854 1.00 86.88 106 ASP A C 1
ATOM 859 O O . ASP A 1 106 ? 4.689 -10.726 -3.834 1.00 86.88 106 ASP A O 1
ATOM 863 N N . LYS A 1 107 ? 6.869 -11.098 -3.471 1.00 78.44 107 LYS A N 1
ATOM 864 C CA . LYS A 1 107 ? 6.652 -12.434 -2.927 1.00 78.44 107 LYS A CA 1
ATOM 865 C C . LYS A 1 107 ? 6.735 -12.341 -1.413 1.00 78.44 107 LYS A C 1
ATOM 867 O O . LYS A 1 107 ? 7.813 -12.058 -0.900 1.00 78.44 107 LYS A O 1
ATOM 872 N N . ASP A 1 108 ? 5.636 -12.639 -0.721 1.00 65.88 108 ASP A N 1
ATOM 873 C CA . ASP A 1 108 ? 5.684 -12.860 0.725 1.00 65.88 108 ASP A CA 1
ATOM 874 C C . ASP A 1 108 ? 6.716 -13.967 1.014 1.00 65.88 108 ASP A C 1
ATOM 876 O O . ASP A 1 108 ? 6.646 -15.069 0.452 1.00 65.88 108 ASP A O 1
ATOM 880 N N . SER A 1 109 ? 7.734 -13.626 1.807 1.00 48.25 109 SER A N 1
ATOM 881 C CA . SER A 1 109 ? 8.819 -14.518 2.236 1.00 48.25 109 SER A CA 1
ATOM 882 C C . SER A 1 109 ? 8.414 -15.398 3.406 1.00 48.25 109 SER A C 1
ATOM 884 O O . SER A 1 109 ? 7.807 -14.838 4.346 1.00 48.25 109 SER A O 1
#